Protein 2F9L (pdb70)

Nearest PDB structures (foldseek):
  2f9l-assembly1_A  TM=1.006E+00  e=6.575E-39  Homo sapiens
  2f9m-assembly1_A  TM=9.687E-01  e=1.089E-33  Homo sapiens
  1z0a-assembly2_B  TM=9.646E-01  e=3.359E-24  Homo sapiens
  1z0a-assembly5_A  TM=9.496E-01  e=3.621E-23  Homo sapiens
  1tu4-assembly10_B  TM=9.108E-01  e=1.035E-20  Homo sapiens

Foldseek 3Di:
DFDEEAEEEEEFAPPQCSVLLQCCQQVVDGDCDDDFKAWGWDWDDDPNGTYIYTYIYGRNCNNPVNDDLVRQERHQEYEYEGEQLDVVRVVCSVVVVVSNCPSHDVNRAYAYEHEPVVPVVSGPHDPVNVCVVCVVVVHHYDYYYSPVRRCSNVRVVVSSNVSCVVVVVDDDD

GO terms:
  GO:0150093 amyloid-beta clearance by transcytosis (P, IGI)
  GO:0005515 protein binding (F, IPI)
  GO:0005525 GTP binding (F, IDA)
  GO:0045335 phagocytic vesicle (C, IDA)
  GO:0003924 GTPase activity (F, IDA)
  GO:0071468 cellular response to acidic pH (P, IDA)
  GO:0019003 GDP binding (F, IDA)
  GO:0031410 cytoplasmic vesicle (C, EXP)
  GO:0003925 G protein activity (F, IMP)
  GO:0044070 regulation of monoatomic anion transport (P, IMP)
  GO:0045054 constitutive secretory pathway (P, IMP)
  GO:2000008 regulation of protein localization to cell surface (P, IMP)
  GO:1902017 regulation of cilium assembly (P, IMP)
  GO:0032456 endocytic recycling (P, IMP)
  GO:0055038 recycling endosome membrane (C, TAS)
  GO:0005829 cytosol (C, TAS)
  GO:0045296 cadherin binding (F, HDA)
  GO:0070062 extracellular exosome (C, HDA)
  GO:0090150 establishment of protein localization to membrane (P, IMP)
  GO:0031489 myosin V binding (F, IPI)

B-factor: mean 18.2, std 8.49, range [6.85, 70.46]

InterPro domains:
  IPR001806 Small GTPase [PF00071] (13-173)
  IPR001806 Small GTPase [PS51421] (4-218)
  IPR001806 Small GTPase [SM00174] (14-171)
  IPR005225 Small GTP-binding domain [TIGR00231] (10-168)
  IPR027417 P-loop containing nucleoside triphosphate hydrolase [G3DSA:3.40.50.300] (4-215)
  IPR027417 P-loop containing nucleoside triphosphate hydrolase [SSF52540] (7-180)
  IPR050209 Membrane trafficking Rab GTPases [PTHR47979] (7-205)

Organism: Homo sapiens (NCBI:txid9606)

Structure (mmCIF, N/CA/C/O backbone):
data_2F9L
#
_entry.id   2F9L
#
_cell.length_a   45.790
_cell.length_b   52.218
_cell.length_c   59.351
_cell.angle_alpha   90.00
_cell.angle_beta   90.00
_cell.angle_gamm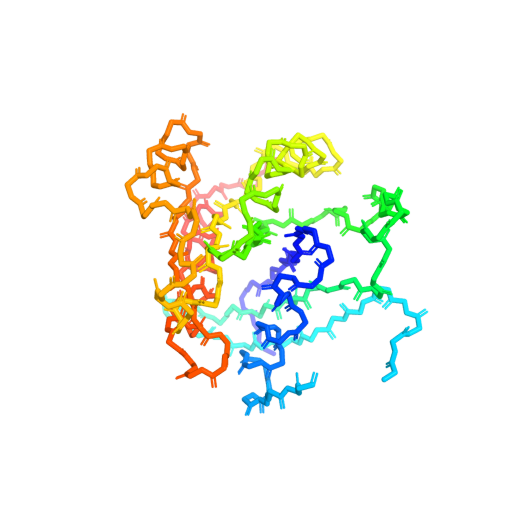a   90.00
#
_symmetry.space_group_name_H-M   'P 21 21 21'
#
loop_
_entity.id
_entity.type
_entity.pdbx_description
1 polymer 'RAB11B, member RAS oncogene family'
2 non-polymer 'MAGNESIUM ION'
3 non-polymer "GUANOSINE-5'-DIPHOSPHATE"
4 water water
#
loop_
_atom_site.group_PDB
_atom_site.id
_atom_site.type_symbol
_atom_site.label_atom_id
_atom_site.label_alt_id
_atom_site.label_comp_id
_atom_site.label_asym_id
_atom_site.label_entity_id
_atom_site.label_seq_id
_atom_site.pdbx_PDB_ins_code
_atom_site.Cartn_x
_atom_site.Cartn_y
_atom_site.Cartn_z
_atom_site.occupancy
_atom_site.B_iso_or_equiv
_atom_site.auth_seq_id
_atom_site.auth_comp_id
_atom_site.auth_asym_id
_atom_site.auth_atom_id
_atom_site.pdbx_PDB_model_num
ATOM 1 N N . MET A 1 1 ? 28.611 23.441 4.395 1.00 18.89 7 MET A N 1
ATOM 2 C CA . MET A 1 1 ? 28.277 24.899 4.499 1.00 18.28 7 MET A CA 1
ATOM 3 C C . MET A 1 1 ? 26.887 25.038 5.073 1.00 16.53 7 MET A C 1
ATOM 4 O O . MET A 1 1 ? 25.917 24.697 4.421 1.00 17.39 7 MET A O 1
ATOM 5 N N . TYR A 1 2 ? 26.794 25.495 6.318 1.00 14.86 8 TYR A N 1
ATOM 6 C CA . TYR A 1 2 ? 25.488 25.644 6.952 1.00 12.92 8 TYR A CA 1
ATOM 7 C C . TYR A 1 2 ? 25.538 26.705 8.020 1.00 12.30 8 TYR A C 1
ATOM 8 O O . TY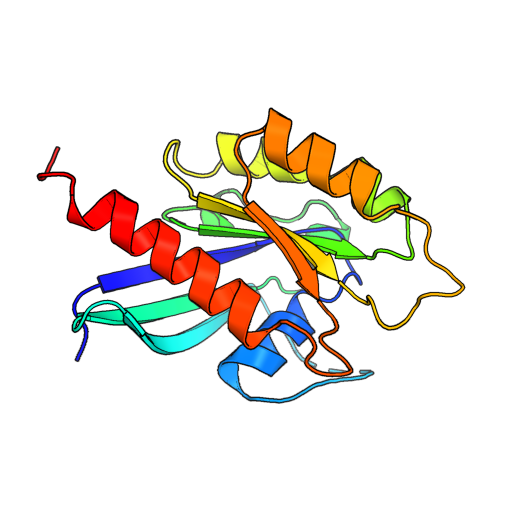R A 1 2 ? 26.596 26.975 8.573 1.00 11.62 8 TYR A O 1
ATOM 17 N N . ASP A 1 3 ? 24.393 27.329 8.261 1.00 11.05 9 ASP A N 1
ATOM 18 C CA . ASP A 1 3 ? 24.244 28.240 9.382 1.00 11.22 9 ASP A CA 1
ATOM 19 C C . ASP A 1 3 ? 23.840 27.542 10.664 1.00 10.51 9 ASP A C 1
ATOM 20 O O . ASP A 1 3 ? 24.273 27.913 11.749 1.00 10.96 9 ASP A O 1
ATOM 25 N N . TYR A 1 4 ? 22.997 26.510 10.545 1.00 10.44 10 TYR A N 1
ATOM 26 C CA . TYR A 1 4 ? 22.518 25.775 11.685 1.00 10.45 10 TYR A CA 1
ATOM 27 C C . TYR A 1 4 ? 22.585 24.305 11.392 1.00 10.22 10 TYR A C 1
ATOM 28 O O . TYR A 1 4 ? 22.452 23.927 10.242 1.00 10.35 10 TYR A O 1
ATOM 37 N N . LEU A 1 5 ? 22.747 23.491 12.433 1.00 9.95 11 LEU A N 1
ATOM 38 C CA . LEU A 1 5 ? 22.789 22.062 12.248 1.00 10.17 11 LEU A CA 1
ATOM 39 C C . LEU A 1 5 ? 21.810 21.562 13.262 1.00 10.67 11 LEU A C 1
ATOM 40 O O . LEU A 1 5 ? 22.059 21.702 14.453 1.00 10.26 11 LEU A O 1
ATOM 45 N N . PHE A 1 6 ? 20.677 21.045 12.783 1.00 9.92 12 PHE A N 1
ATOM 46 C CA . PHE A 1 6 ? 19.639 20.658 13.732 1.00 10.40 12 PHE A CA 1
ATOM 47 C C . PHE A 1 6 ? 19.425 19.170 13.778 1.00 10.29 12 PHE A C 1
ATOM 48 O O . PHE A 1 6 ? 19.101 18.561 12.753 1.00 10.76 12 PHE A O 1
ATOM 56 N N . LYS A 1 7 ? 19.612 18.606 14.961 1.00 10.54 13 LYS A N 1
ATOM 57 C CA . LYS A 1 7 ? 19.341 17.184 15.158 1.00 10.37 13 LYS A CA 1
ATOM 58 C C . LYS A 1 7 ? 17.845 17.055 15.382 1.00 10.83 13 LYS A C 1
ATOM 59 O O . LYS A 1 7 ? 17.289 17.670 16.304 1.00 12.27 13 LYS A O 1
ATOM 65 N N . VAL A 1 8 ? 17.188 16.266 14.529 1.00 9.45 14 VAL A N 1
ATOM 66 C CA . VAL A 1 8 ? 15.757 16.044 14.627 1.00 9.20 14 VAL A CA 1
ATOM 67 C C . VAL A 1 8 ? 15.594 14.543 14.698 1.00 10.01 14 VAL A C 1
ATOM 68 O O . VAL A 1 8 ? 16.205 13.842 13.911 1.00 11.55 14 VAL A O 1
ATOM 72 N N . VAL A 1 9 ? 14.791 14.072 15.648 1.00 10.18 15 VAL A N 1
ATOM 73 C CA . VAL A 1 9 ? 14.602 12.643 15.776 1.00 9.96 15 VAL A CA 1
ATOM 74 C C . VAL A 1 9 ? 13.209 12.246 15.362 1.00 9.66 15 VAL A C 1
ATOM 75 O O . VAL A 1 9 ? 12.253 13.003 15.517 1.00 9.29 15 VAL A O 1
ATOM 79 N N . LEU A 1 10 ? 13.124 11.053 14.810 1.00 9.67 16 LEU A N 1
ATOM 80 C CA . LEU A 1 10 ? 11.805 10.463 14.494 1.00 9.05 16 LEU A CA 1
ATOM 81 C C . LEU A 1 10 ? 11.474 9.514 15.612 1.00 9.78 16 LEU A C 1
ATOM 82 O O . LEU A 1 10 ? 12.309 8.714 16.005 1.00 10.55 16 LEU A O 1
ATOM 87 N N . ILE A 1 11 ? 10.265 9.624 16.152 1.00 9.15 17 ILE A N 1
ATOM 88 C CA . ILE A 1 11 ? 9.896 8.677 17.185 1.00 10.93 17 ILE A CA 1
ATOM 89 C C . ILE A 1 11 ? 8.433 8.360 17.014 1.00 9.77 17 ILE A C 1
ATOM 90 O O . ILE A 1 11 ? 7.707 9.099 16.403 1.00 10.79 17 ILE A O 1
ATOM 95 N N . GLY A 1 12 ? 8.026 7.218 17.546 1.00 9.51 18 GLY A N 1
ATOM 96 C CA . GLY A 1 12 ? 6.684 6.771 17.400 1.00 9.39 18 GLY A CA 1
ATOM 97 C C . GLY A 1 12 ? 6.727 5.265 17.366 1.00 9.68 18 GLY A C 1
ATOM 98 O O . GLY A 1 12 ? 7.808 4.644 17.221 1.00 10.55 18 GLY A O 1
ATOM 99 N N . ASP A 1 13 ? 5.548 4.678 17.454 1.00 9.58 19 ASP A N 1
ATOM 100 C CA . ASP A 1 13 ? 5.502 3.226 17.472 1.00 9.68 19 ASP A CA 1
ATOM 101 C C . ASP A 1 13 ? 6.101 2.623 16.213 1.00 10.10 19 ASP A C 1
ATOM 102 O O . ASP A 1 13 ? 6.228 3.267 15.161 1.00 9.23 19 ASP A O 1
ATOM 107 N N . SER A 1 14 ? 6.413 1.338 16.314 1.00 10.00 20 SER A N 1
ATOM 108 C CA . SER A 1 14 ? 6.893 0.606 15.186 1.00 10.47 20 SER A CA 1
ATOM 109 C C . SER A 1 14 ? 5.842 0.592 14.094 1.00 9.51 20 SER A C 1
ATOM 110 O O . SER A 1 14 ? 4.633 0.533 14.368 1.00 10.48 20 SER A O 1
ATOM 113 N N . GLY A 1 15 ? 6.293 0.607 12.850 1.00 9.89 21 GLY A N 1
ATOM 114 C CA . GLY A 1 15 ? 5.386 0.450 11.726 1.00 9.22 21 GLY A CA 1
ATOM 115 C C . GLY A 1 15 ? 4.560 1.650 11.341 1.00 9.89 21 GLY A C 1
ATOM 116 O O . GLY A 1 15 ? 3.694 1.526 10.478 1.00 11.26 21 GLY A O 1
ATOM 117 N N . VAL A 1 16 ? 4.865 2.819 11.894 1.00 9.14 22 VAL A N 1
ATOM 118 C CA . VAL A 1 16 ? 4.021 3.972 11.585 1.00 9.10 22 VAL A CA 1
ATOM 119 C C . VAL A 1 16 ? 4.521 4.726 10.367 1.00 9.54 22 VAL A C 1
ATOM 120 O O . VAL A 1 16 ? 3.800 5.545 9.796 1.00 9.06 22 VAL A O 1
ATOM 124 N N . GLY A 1 17 ? 5.771 4.460 9.999 1.00 9.04 23 GLY A N 1
ATOM 125 C CA . GLY A 1 17 ? 6.329 5.069 8.798 1.00 8.27 23 GLY A CA 1
ATOM 126 C C . GLY A 1 17 ? 7.492 5.981 9.059 1.00 7.92 23 GLY A C 1
ATOM 127 O O . GLY A 1 17 ? 7.882 6.721 8.167 1.00 8.39 23 GLY A O 1
ATOM 128 N N . LYS A 1 18 ? 8.077 5.930 10.262 1.00 6.85 24 LYS A N 1
ATOM 129 C CA . LYS A 1 18 ? 9.231 6.787 10.525 1.00 6.89 24 LYS A CA 1
ATOM 130 C C . LYS A 1 18 ? 10.318 6.655 9.476 1.00 8.00 24 LYS A C 1
ATOM 131 O O . LYS A 1 18 ? 10.811 7.666 8.949 1.00 8.76 24 LYS A O 1
ATOM 137 N N . SER A 1 19 ? 10.717 5.421 9.205 1.00 7.94 25 SER A N 1
ATOM 138 C CA . SER A 1 19 ? 11.851 5.199 8.352 1.00 8.04 25 SER A CA 1
ATOM 139 C C . SER A 1 19 ? 11.569 5.679 6.960 1.00 8.36 25 SER A C 1
ATOM 140 O O . SER A 1 19 ? 12.438 6.194 6.297 1.00 10.28 25 SER A O 1
ATOM 143 N N . ASN A 1 20 ? 10.322 5.544 6.551 1.00 8.66 26 ASN A N 1
ATOM 144 C CA . ASN A 1 20 ? 9.926 5.951 5.228 1.00 10.45 26 ASN A CA 1
ATOM 145 C C . ASN A 1 20 ? 9.754 7.448 5.149 1.00 10.52 26 ASN A C 1
ATOM 146 O O . ASN A 1 20 ? 9.967 8.035 4.084 1.00 10.66 26 ASN A O 1
ATOM 151 N N . LEU A 1 21 ? 9.418 8.084 6.273 1.00 8.97 27 LEU A N 1
ATOM 152 C CA . LEU A 1 21 ? 9.427 9.546 6.294 1.00 10.95 27 LEU A CA 1
ATOM 153 C C . LEU A 1 21 ? 10.848 9.997 6.045 1.00 11.60 27 LEU A C 1
ATOM 154 O O . LEU A 1 21 ? 11.096 10.905 5.246 1.00 13.36 27 LEU A O 1
ATOM 159 N N . LEU A 1 22 ? 11.802 9.338 6.693 1.00 10.43 28 LEU A N 1
ATOM 160 C CA . LEU A 1 22 ? 13.182 9.757 6.568 1.00 10.93 28 LEU A CA 1
ATOM 161 C C . LEU A 1 22 ? 13.640 9.500 5.149 1.00 11.63 28 LEU A C 1
ATOM 162 O O . LEU A 1 22 ? 14.270 10.357 4.546 1.00 12.77 28 LEU A O 1
ATOM 167 N N . SER A 1 23 ? 13.339 8.326 4.616 1.00 11.82 29 SER A N 1
ATOM 168 C CA . SER A 1 23 ? 13.877 7.985 3.283 1.00 12.76 29 SER A CA 1
ATOM 169 C C . SER A 1 23 ? 13.206 8.865 2.248 1.00 13.77 29 SER A C 1
ATOM 170 O O . SER A 1 23 ? 13.826 9.252 1.248 1.00 14.91 29 SER A O 1
ATOM 173 N N . ARG A 1 24 ? 11.953 9.228 2.489 1.00 13.96 30 ARG A N 1
ATOM 174 C CA . ARG A 1 24 ? 11.248 10.075 1.532 1.00 15.46 30 ARG A CA 1
ATOM 175 C C . ARG A 1 24 ? 11.863 11.461 1.516 1.00 16.53 30 ARG A C 1
ATOM 176 O O . ARG A 1 24 ? 12.090 12.021 0.431 1.00 16.53 30 ARG A O 1
ATOM 184 N N . PHE A 1 25 ? 12.179 11.991 2.690 1.00 15.93 31 PHE A N 1
ATOM 185 C CA . PHE A 1 25 ? 12.659 13.347 2.774 1.00 16.44 31 PHE A CA 1
ATOM 186 C C . PHE A 1 25 ? 14.106 13.437 2.324 1.00 17.58 31 PHE A C 1
ATOM 187 O O . PHE A 1 25 ? 14.502 14.412 1.659 1.00 17.69 31 PHE A O 1
ATOM 195 N N . THR A 1 26 ? 14.903 12.437 2.659 1.00 17.38 32 THR A N 1
ATOM 196 C CA . THR A 1 26 ? 16.322 12.604 2.430 1.00 18.11 32 THR A CA 1
ATOM 197 C C . THR A 1 26 ? 16.762 11.936 1.135 1.00 19.99 32 THR A C 1
ATOM 198 O O . THR A 1 26 ? 17.763 12.355 0.539 1.00 21.38 32 THR A O 1
ATOM 202 N N . ARG A 1 27 ? 16.055 10.902 0.710 1.00 20.04 33 ARG A N 1
ATOM 203 C CA . ARG A 1 27 ? 16.466 10.203 -0.521 1.00 22.34 33 ARG A CA 1
ATOM 204 C C . ARG A 1 27 ? 15.380 10.162 -1.598 1.00 21.77 33 ARG A C 1
ATOM 205 O O . ARG A 1 27 ? 15.616 9.670 -2.719 1.00 22.48 33 ARG A O 1
ATOM 213 N N . ASN A 1 28 ? 14.200 10.687 -1.269 1.00 21.60 34 ASN A N 1
ATOM 214 C CA . ASN A 1 28 ? 12.997 10.522 -2.090 1.00 21.79 34 ASN A CA 1
ATOM 215 C C . ASN A 1 28 ? 12.739 9.061 -2.415 1.00 21.91 34 ASN A C 1
ATOM 216 O O . ASN A 1 28 ? 12.393 8.696 -3.545 1.00 22.36 34 ASN A O 1
ATOM 221 N N . GLU A 1 29 ? 12.921 8.219 -1.408 1.00 21.78 35 GLU A N 1
ATOM 222 C CA . GLU A 1 29 ? 12.713 6.801 -1.567 1.00 21.41 35 GLU A CA 1
ATOM 223 C C . GLU A 1 29 ? 11.706 6.297 -0.575 1.00 20.91 35 GLU A C 1
ATOM 224 O O . GLU A 1 29 ? 11.589 6.823 0.520 1.00 18.92 35 GLU A O 1
ATOM 230 N N . PHE A 1 30 ? 10.993 5.255 -0.987 1.00 20.36 36 PHE A N 1
ATOM 231 C CA . PHE A 1 30 ? 10.032 4.605 -0.153 1.00 20.62 36 PHE A CA 1
ATOM 232 C C . PHE A 1 30 ? 10.316 3.128 -0.243 1.00 21.47 36 PHE A C 1
ATOM 233 O O . PHE A 1 30 ? 10.729 2.621 -1.302 1.00 22.43 36 PHE A O 1
ATOM 241 N N . ASN A 1 31 ? 10.089 2.448 0.868 1.00 22.20 37 ASN A N 1
ATOM 242 C CA . ASN A 1 31 ? 10.235 1.004 0.933 1.00 23.62 37 ASN A CA 1
ATOM 243 C C . ASN A 1 31 ? 9.053 0.332 1.586 1.00 24.70 37 ASN A C 1
ATOM 244 O O . ASN A 1 31 ? 8.603 0.694 2.683 1.00 23.07 37 ASN A O 1
ATOM 249 N N . LEU A 1 32 ? 8.555 -0.660 0.867 1.00 26.06 38 LEU A N 1
ATOM 250 C CA . LEU A 1 32 ? 7.401 -1.415 1.273 1.00 28.07 38 LEU A CA 1
ATOM 251 C C . LEU A 1 32 ? 7.857 -2.573 2.157 1.00 29.12 38 LEU A C 1
ATOM 252 O O . LEU A 1 32 ? 7.686 -2.538 3.378 1.00 31.12 38 LEU A O 1
ATOM 257 N N . SER A 1 36 ? 18.233 -2.930 5.746 1.00 30.46 42 SER A N 1
ATOM 258 C CA . SER A 1 36 ? 19.040 -3.336 6.902 1.00 30.20 42 SER A CA 1
ATOM 259 C C . SER A 1 36 ? 19.374 -2.152 7.815 1.00 29.49 42 SER A C 1
ATOM 260 O O . SER A 1 36 ? 19.951 -1.152 7.376 1.00 29.97 42 SER A O 1
ATOM 262 N N . THR A 1 37 ? 19.036 -2.268 9.095 1.00 28.26 43 THR A N 1
ATOM 263 C CA . THR A 1 37 ? 19.345 -1.190 10.026 1.00 26.93 43 THR A CA 1
ATOM 264 C C . THR A 1 37 ? 19.935 -1.743 11.317 1.00 25.36 43 THR A C 1
ATOM 265 O O . THR A 1 37 ? 19.273 -2.469 12.062 1.00 26.39 43 THR A O 1
ATOM 269 N N . ILE A 1 38 ? 21.188 -1.386 11.575 1.00 21.90 44 ILE A N 1
ATOM 270 C CA . ILE A 1 38 ? 21.955 -1.968 12.678 1.00 20.03 44 ILE A CA 1
ATOM 271 C C . ILE A 1 38 ? 22.028 -1.044 13.897 1.00 17.78 44 ILE A C 1
ATOM 272 O O . ILE A 1 38 ? 22.749 -1.294 14.882 1.00 17.52 44 ILE A O 1
ATOM 277 N N . GLY A 1 39 ? 21.323 0.070 13.828 1.00 14.72 45 GLY A N 1
ATOM 278 C CA . GLY A 1 39 ? 21.258 0.903 14.978 1.00 12.53 45 GLY A CA 1
ATOM 279 C C . GLY A 1 39 ? 20.538 2.170 14.612 1.00 12.49 45 GLY A C 1
ATOM 280 O O . GLY A 1 39 ? 20.103 2.359 13.476 1.00 13.74 45 GLY A O 1
ATOM 281 N N . VAL A 1 40 ? 20.413 3.033 15.596 1.00 12.22 46 VAL A N 1
ATOM 282 C CA . VAL A 1 40 ? 19.962 4.392 15.341 1.00 12.64 46 VAL A CA 1
ATOM 283 C C . VAL A 1 40 ? 20.860 4.955 14.242 1.00 13.07 46 VAL A C 1
ATOM 284 O O . VAL A 1 40 ? 22.060 4.658 14.177 1.00 13.82 46 VAL A O 1
ATOM 288 N N . GLU A 1 41 ? 20.269 5.707 13.332 1.00 12.44 47 GLU A N 1
ATOM 289 C CA . GLU A 1 41 ? 21.034 6.172 12.183 1.00 13.13 47 GLU A CA 1
ATOM 290 C C . GLU A 1 41 ? 20.454 7.478 11.752 1.00 12.93 47 GLU A C 1
ATOM 291 O O . GLU A 1 41 ? 19.422 7.906 12.239 1.00 11.97 47 GLU A O 1
ATOM 297 N N . PHE A 1 42 ? 21.148 8.136 10.837 1.00 12.16 48 PHE A N 1
ATOM 298 C CA . PHE A 1 42 ? 20.717 9.478 10.503 1.00 12.17 48 PHE A CA 1
ATOM 299 C C . PHE A 1 42 ? 20.986 9.771 9.059 1.00 11.63 48 PHE A C 1
ATOM 300 O O . PHE A 1 42 ? 21.754 9.103 8.413 1.00 13.31 48 PHE A O 1
ATOM 308 N N . ALA A 1 43 ? 20.296 10.764 8.547 1.00 10.79 49 ALA A N 1
ATOM 309 C CA . ALA A 1 43 ? 20.591 11.245 7.222 1.00 10.84 49 ALA A CA 1
ATOM 310 C C . ALA A 1 43 ? 20.563 12.746 7.312 1.00 12.35 49 ALA A C 1
ATOM 311 O O . ALA A 1 43 ? 19.886 13.299 8.167 1.00 12.13 49 ALA A O 1
ATOM 313 N N . THR A 1 44 ? 21.315 13.406 6.446 1.00 12.40 50 THR A N 1
ATOM 314 C CA . THR A 1 44 ? 21.362 14.847 6.545 1.00 13.98 50 THR A CA 1
ATOM 315 C C . THR A 1 44 ? 20.765 15.405 5.272 1.00 13.75 50 THR A C 1
ATOM 316 O O . THR A 1 44 ? 20.807 14.777 4.204 1.00 15.68 50 THR A O 1
ATOM 320 N N . ARG A 1 45 ? 20.127 16.555 5.409 1.00 11.40 51 ARG A N 1
ATOM 321 C CA . ARG A 1 45 ? 19.650 17.274 4.249 1.00 11.87 51 ARG A CA 1
ATOM 322 C C . ARG A 1 45 ? 19.736 18.708 4.598 1.00 11.00 51 ARG A C 1
ATOM 323 O O . ARG A 1 45 ? 19.281 19.109 5.653 1.00 10.53 51 ARG A O 1
ATOM 331 N N . SER A 1 46 ? 20.371 19.472 3.720 1.00 11.65 52 SER A N 1
ATOM 332 C CA . SER A 1 46 ? 20.396 20.914 3.883 1.00 11.53 52 SER A CA 1
ATOM 333 C C . SER A 1 46 ? 19.218 21.561 3.178 1.00 11.80 52 SER A C 1
ATOM 334 O O . SER A 1 46 ? 18.957 21.274 2.010 1.00 11.18 52 SER A O 1
ATOM 337 N N . ILE A 1 47 ? 18.554 22.443 3.898 1.00 11.27 53 ILE A N 1
ATOM 338 C CA . ILE A 1 47 ? 17.485 23.242 3.340 1.00 13.05 53 ILE A CA 1
ATOM 339 C C . ILE A 1 47 ? 17.769 24.703 3.595 1.00 13.32 53 ILE A C 1
ATOM 340 O O . ILE A 1 47 ? 18.524 25.049 4.497 1.00 11.91 53 ILE A O 1
ATOM 345 N N . GLN A 1 48 ? 17.130 25.556 2.802 1.00 14.94 54 GLN A N 1
ATOM 346 C CA . GLN A 1 48 ? 17.249 26.990 3.021 1.00 16.56 54 GLN A CA 1
ATOM 347 C C . GLN A 1 48 ? 15.998 27.496 3.696 1.00 17.06 54 GLN A C 1
ATOM 348 O O . GLN A 1 48 ? 14.885 27.210 3.245 1.00 17.64 54 GLN A O 1
ATOM 354 N N . VAL A 1 49 ? 16.164 28.265 4.763 1.00 17.03 55 VAL A N 1
ATOM 355 C CA . VAL A 1 49 ? 15.031 28.921 5.394 1.00 17.87 55 VAL A CA 1
ATOM 356 C C . VAL A 1 49 ? 15.502 30.322 5.656 1.00 17.74 55 VAL A C 1
ATOM 357 O O . VAL A 1 49 ? 16.555 30.514 6.267 1.00 16.61 55 VAL A O 1
ATOM 361 N N . ASP A 1 50 ? 14.729 31.309 5.204 1.00 19.02 56 ASP A N 1
ATOM 362 C CA . ASP A 1 50 ? 15.007 32.688 5.559 1.00 19.24 56 ASP A CA 1
ATOM 363 C C . ASP A 1 50 ? 16.445 33.058 5.229 1.00 18.54 56 ASP A C 1
ATOM 364 O O . ASP A 1 50 ? 17.092 33.750 6.012 1.00 19.08 56 ASP A O 1
ATOM 369 N N . GLY A 1 51 ? 16.945 32.597 4.078 1.00 17.61 57 GLY A N 1
ATOM 370 C CA . GLY A 1 51 ? 18.289 32.941 3.627 1.00 17.50 57 GLY A CA 1
ATOM 371 C C . GLY A 1 51 ? 19.401 32.247 4.399 1.00 16.94 57 GLY A C 1
ATOM 372 O O . GLY A 1 51 ? 20.585 32.587 4.238 1.00 17.56 57 GLY A O 1
ATOM 373 N N . LYS A 1 52 ? 19.024 31.280 5.224 1.00 15.39 58 LYS A N 1
ATOM 374 C CA . LYS A 1 52 ? 19.970 30.5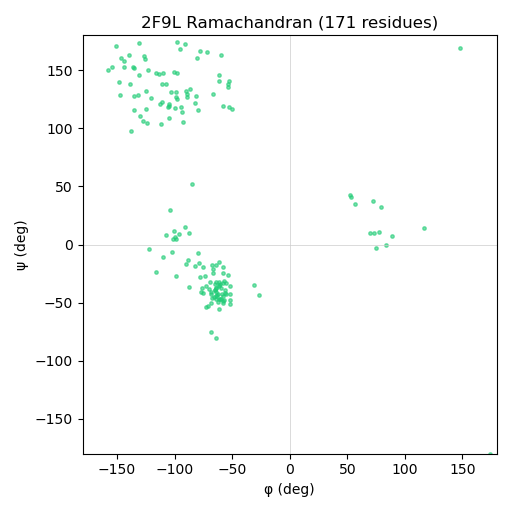32 6.045 1.00 14.29 58 LYS A CA 1
ATOM 375 C C . LYS A 1 52 ? 19.999 29.097 5.576 1.00 14.36 58 LYS A C 1
ATOM 376 O O . LYS A 1 52 ? 18.975 28.561 5.134 1.00 14.50 58 LYS A O 1
ATOM 382 N N . THR A 1 53 ? 21.162 28.476 5.667 1.00 12.18 59 THR A N 1
ATOM 383 C CA . THR A 1 53 ? 21.257 27.049 5.331 1.00 12.12 59 THR A CA 1
ATOM 384 C C . THR A 1 53 ? 21.113 26.271 6.609 1.00 11.42 59 THR A C 1
ATOM 385 O O . THR A 1 53 ? 21.894 26.421 7.546 1.00 10.69 59 THR A O 1
ATOM 389 N N . ILE A 1 54 ? 20.064 25.456 6.647 1.00 11.19 60 ILE A N 1
ATOM 390 C CA . ILE A 1 54 ? 19.815 24.666 7.813 1.00 11.49 60 ILE A CA 1
ATOM 391 C C . ILE A 1 54 ? 20.208 23.259 7.420 1.00 10.99 60 ILE A C 1
ATOM 392 O O . ILE A 1 54 ? 19.598 22.694 6.521 1.00 11.25 60 ILE A O 1
ATOM 397 N N . LYS A 1 55 ? 21.197 22.685 8.089 1.00 10.76 61 LYS A N 1
ATOM 398 C CA . LYS A 1 55 ? 21.507 21.304 7.862 1.00 11.75 61 LYS A CA 1
ATOM 399 C C . LYS A 1 55 ? 20.757 20.482 8.866 1.00 12.01 61 LYS A C 1
ATOM 400 O O . LYS A 1 55 ? 21.049 20.518 10.063 1.00 10.80 61 LYS A O 1
ATOM 406 N N . ALA A 1 56 ? 19.827 19.688 8.367 1.00 12.08 62 ALA A N 1
ATOM 407 C CA . ALA A 1 56 ? 19.051 18.833 9.198 1.00 11.59 62 ALA A CA 1
ATOM 408 C C . ALA A 1 56 ? 19.794 17.511 9.326 1.00 11.83 62 ALA A C 1
ATOM 409 O O . ALA A 1 56 ? 20.192 16.883 8.332 1.00 13.56 62 ALA A O 1
ATOM 411 N N . GLN A 1 57 ? 19.951 17.076 10.555 1.00 11.90 63 GLN A N 1
ATOM 412 C CA . GLN A 1 57 ? 20.494 15.756 10.796 1.00 11.67 63 GLN A CA 1
ATOM 413 C C . GLN A 1 57 ? 19.332 14.983 11.365 1.00 11.00 63 GLN A C 1
ATOM 414 O O . GLN A 1 57 ? 19.021 15.171 12.523 1.00 10.36 63 GLN A O 1
ATOM 420 N N . ILE A 1 58 ? 18.730 14.123 10.548 1.00 10.43 64 ILE A N 1
ATOM 421 C CA . ILE A 1 58 ? 17.474 13.493 10.907 1.00 10.99 64 ILE A CA 1
ATOM 422 C C . ILE A 1 58 ? 17.773 12.083 11.292 1.00 10.15 64 ILE A C 1
ATOM 423 O O . ILE A 1 58 ? 18.304 11.310 10.516 1.00 10.85 64 ILE A O 1
ATOM 428 N N . TRP A 1 59 ? 17.411 11.783 12.526 1.00 10.39 65 TRP A N 1
ATOM 429 C CA . TRP A 1 59 ? 17.683 10.495 13.111 1.00 10.09 65 TRP A CA 1
ATOM 430 C C . TRP A 1 59 ? 16.488 9.613 13.080 1.00 9.86 65 TRP A C 1
ATOM 431 O O . TRP A 1 59 ? 15.335 10.048 13.201 1.00 10.67 65 TRP A O 1
ATOM 442 N N . ASP A 1 60 ? 16.788 8.328 12.964 1.00 9.49 66 ASP A N 1
ATOM 443 C CA . ASP A 1 60 ? 15.733 7.331 12.942 1.00 9.65 66 ASP A CA 1
ATOM 444 C C . ASP A 1 60 ? 16.204 6.164 13.769 1.00 10.79 66 ASP A C 1
ATOM 445 O O . ASP A 1 60 ? 17.385 6.029 14.025 1.00 11.22 66 ASP A O 1
ATOM 450 N N . THR A 1 61 ? 15.268 5.314 14.158 1.00 10.71 67 THR A N 1
ATOM 451 C CA . THR A 1 61 ? 15.605 4.136 14.978 1.00 10.85 67 THR A CA 1
ATOM 452 C C . THR A 1 61 ? 15.905 2.941 14.109 1.00 12.31 67 THR A C 1
ATOM 453 O O . THR A 1 61 ? 15.664 2.950 12.890 1.00 10.65 67 THR A O 1
ATOM 457 N N . ALA A 1 62 ? 16.379 1.874 14.755 1.00 12.34 68 ALA A N 1
ATOM 458 C CA . ALA A 1 62 ? 16.501 0.570 14.131 1.00 12.59 68 ALA A CA 1
ATOM 459 C C . ALA A 1 62 ? 15.380 -0.326 14.640 1.00 13.21 68 ALA A C 1
ATOM 460 O O . ALA A 1 62 ? 15.528 -1.545 14.728 1.00 14.89 68 ALA A O 1
ATOM 462 N N . GLY A 1 63 ? 14.255 0.283 14.975 1.00 13.06 69 GLY A N 1
ATOM 463 C CA . GLY A 1 63 ? 13.143 -0.527 15.422 1.00 12.53 69 GLY A CA 1
ATOM 464 C C . GLY A 1 63 ? 13.138 -0.789 16.917 1.00 12.71 69 GLY A C 1
ATOM 465 O O . GLY A 1 63 ? 12.278 -1.533 17.385 1.00 14.03 69 GLY A O 1
ATOM 466 N N . GLN A 1 64 ? 14.023 -0.156 17.676 1.00 12.88 70 GLN A N 1
ATOM 467 C CA . GLN A 1 64 ? 14.011 -0.278 19.150 1.00 12.95 70 GLN A CA 1
ATOM 468 C C . GLN A 1 64 ? 12.673 0.038 19.807 1.00 13.85 70 GLN A C 1
ATOM 469 O O . GLN A 1 64 ? 12.381 -0.408 20.929 1.00 14.79 70 GLN A O 1
ATOM 475 N N . GLU A 1 65 ? 11.874 0.863 19.137 1.00 12.24 71 GLU A N 1
ATOM 476 C CA . GLU A 1 65 ? 10.565 1.221 19.668 1.00 12.68 71 GLU A CA 1
ATOM 477 C C . GLU A 1 65 ? 9.649 0.014 19.765 1.00 13.25 71 GLU A C 1
ATOM 478 O O . GLU A 1 65 ? 8.641 0.082 20.443 1.00 15.13 71 GLU A O 1
ATOM 484 N N . ARG A 1 66 ? 9.978 -1.072 19.060 1.00 14.69 72 ARG A N 1
ATOM 485 C CA . ARG A 1 66 ? 9.241 -2.324 19.222 1.00 16.55 72 ARG A CA 1
ATOM 486 C C . ARG A 1 66 ? 9.275 -2.807 20.665 1.00 18.55 72 ARG A C 1
ATOM 487 O O . ARG A 1 66 ? 8.386 -3.526 21.084 1.00 20.10 72 ARG A O 1
ATOM 495 N N . TYR A 1 67 ? 10.292 -2.390 21.405 1.00 20.76 73 TYR A N 1
ATOM 496 C CA . TYR A 1 67 ? 10.523 -2.861 22.785 1.00 23.73 73 TYR A CA 1
ATOM 497 C C . TYR A 1 67 ? 10.409 -1.754 23.815 1.00 25.49 73 TYR A C 1
ATOM 498 O O . TYR A 1 67 ? 10.145 -1.992 24.999 1.00 26.25 73 TYR A O 1
ATOM 507 N N . ARG A 1 68 ? 10.603 -0.527 23.377 1.00 26.68 74 ARG A N 1
ATOM 508 C CA . ARG A 1 68 ? 10.950 0.530 24.322 1.00 27.29 74 ARG A CA 1
ATOM 509 C C . ARG A 1 68 ? 12.428 0.382 24.609 1.00 27.67 74 ARG A C 1
ATOM 510 O O . ARG A 1 68 ? 12.901 0.631 25.714 1.00 28.19 74 ARG A O 1
ATOM 511 N N . ARG A 1 69 ? 13.157 -0.069 23.594 1.00 26.94 75 ARG A N 1
ATOM 512 C CA . ARG A 1 69 ? 14.583 -0.205 23.684 1.00 26.02 75 ARG A CA 1
ATOM 513 C C . ARG A 1 69 ? 15.264 1.076 23.214 1.00 24.88 75 ARG A C 1
ATOM 514 O O . ARG A 1 69 ? 16.462 1.063 22.936 1.00 24.17 75 ARG A O 1
ATOM 516 N N . ILE A 1 70 ? 14.481 2.162 23.118 1.00 24.62 76 ILE A N 1
ATOM 517 C CA . ILE A 1 70 ? 14.973 3.509 22.744 1.00 23.37 76 ILE A CA 1
ATOM 518 C C . ILE A 1 70 ? 15.633 4.233 23.912 1.00 23.08 76 ILE A C 1
ATOM 519 O O . ILE A 1 70 ? 14.987 4.595 24.902 1.00 22.42 76 ILE A O 1
ATOM 524 N N . THR A 1 71 ? 16.920 4.487 23.763 1.00 21.85 77 THR A N 1
ATOM 525 C CA . THR A 1 71 ? 17.719 5.041 24.847 1.00 21.25 77 THR A CA 1
ATOM 526 C C . THR A 1 71 ? 17.546 6.534 24.967 1.00 21.75 77 THR A C 1
ATOM 527 O O . THR A 1 71 ? 17.115 7.194 24.028 1.00 20.53 77 THR A O 1
ATOM 531 N N . SER A 1 72 ? 17.896 7.079 26.130 1.00 21.50 78 SER A N 1
ATOM 532 C CA . SER A 1 72 ? 17.869 8.533 26.287 1.00 22.64 78 SER A CA 1
ATOM 533 C C . SER A 1 72 ? 18.932 9.168 25.400 1.00 22.02 78 SER A C 1
ATOM 534 O O . SER A 1 72 ? 18.792 10.321 24.999 1.00 22.96 78 SER A O 1
ATOM 537 N N . ALA A 1 73 ? 19.971 8.412 25.065 1.00 21.49 79 ALA A N 1
ATOM 538 C CA . ALA A 1 73 ? 21.006 8.873 24.142 1.00 20.60 79 ALA A CA 1
ATOM 539 C C . ALA A 1 73 ? 20.438 9.293 22.765 1.00 19.98 79 ALA A C 1
ATOM 540 O O . ALA A 1 73 ? 20.968 10.165 22.081 1.00 20.63 79 ALA A O 1
ATOM 542 N N . TYR A 1 74 ? 19.362 8.638 22.361 1.00 17.87 80 TYR A N 1
ATOM 543 C CA . TYR A 1 74 ? 18.776 8.906 21.048 1.00 16.29 80 TYR A CA 1
ATOM 544 C C . TYR A 1 74 ? 18.255 10.324 20.991 1.00 16.05 80 TYR A C 1
ATOM 545 O O . TYR A 1 74 ? 18.385 11.023 19.975 1.00 15.55 80 TYR A O 1
ATOM 554 N N . TYR A 1 75 ? 17.662 10.749 22.101 1.00 16.40 81 TYR A N 1
ATOM 555 C CA . TYR A 1 75 ? 17.044 12.061 22.179 1.00 17.12 81 TYR A CA 1
ATOM 556 C C . TYR A 1 75 ? 18.033 13.159 22.471 1.00 17.89 81 TYR A C 1
ATOM 557 O O . TYR A 1 75 ? 17.740 14.340 22.232 1.00 19.07 81 TYR A O 1
ATOM 566 N N . ARG A 1 76 ? 19.194 12.771 22.979 1.00 18.28 82 ARG A N 1
ATOM 567 C CA . ARG A 1 76 ? 20.205 13.730 23.420 1.00 19.37 82 ARG A CA 1
ATOM 568 C C . ARG A 1 76 ? 20.481 14.789 22.362 1.00 19.68 82 ARG A C 1
ATOM 569 O O . ARG A 1 76 ? 20.950 14.482 21.283 1.00 19.42 82 ARG A O 1
ATOM 571 N N . GLY A 1 77 ? 20.179 16.039 22.684 1.00 20.03 83 GLY A N 1
ATOM 572 C CA . GLY A 1 77 ? 20.586 17.137 21.819 1.00 19.69 83 GLY A CA 1
ATOM 573 C C . GLY A 1 77 ? 19.605 17.348 20.693 1.00 19.15 83 GLY A C 1
ATOM 574 O O . GLY A 1 77 ? 19.789 18.245 19.876 1.00 19.42 83 GLY A O 1
ATOM 575 N N . ALA A 1 78 ? 18.556 16.542 20.634 1.00 17.96 84 ALA A N 1
ATOM 576 C CA . ALA A 1 78 ? 17.571 16.739 19.570 1.00 16.62 84 ALA A CA 1
ATOM 577 C C . ALA A 1 78 ? 16.893 18.062 19.803 1.00 16.73 84 ALA A C 1
ATOM 578 O O . ALA A 1 78 ? 16.438 18.341 20.915 1.00 18.43 84 ALA A O 1
ATOM 580 N N . VAL A 1 79 ? 16.836 18.894 18.776 1.00 13.97 85 VAL A N 1
ATOM 581 C CA . VAL A 1 79 ? 16.105 20.148 18.872 1.00 13.29 85 VAL A CA 1
ATOM 582 C C . VAL A 1 79 ? 14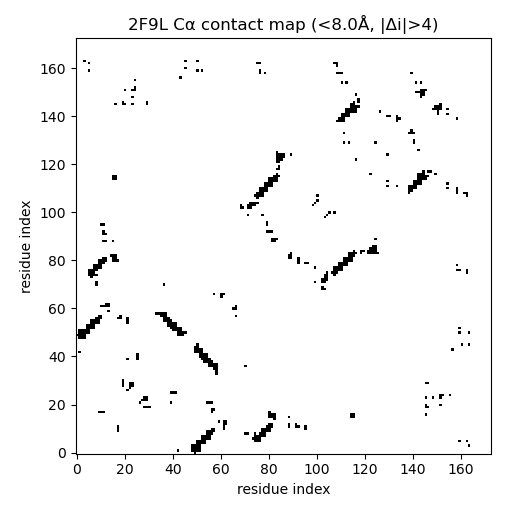.760 20.043 18.176 1.00 12.65 85 VAL A C 1
ATOM 583 O O . VAL A 1 79 ? 13.937 20.969 18.201 1.00 13.06 85 VAL A O 1
ATOM 587 N N . GLY A 1 80 ? 14.540 18.914 17.509 1.00 12.07 86 GLY A N 1
ATOM 588 C CA . GLY A 1 80 ? 13.239 18.680 16.910 1.00 11.83 86 GLY A CA 1
ATOM 589 C C . GLY A 1 80 ? 12.906 17.224 17.023 1.00 12.15 86 GLY A C 1
ATOM 590 O O . GLY A 1 80 ? 13.781 16.379 17.065 1.00 11.13 86 GLY A O 1
ATOM 591 N N . ALA A 1 81 ? 11.608 16.933 17.066 1.00 12.24 87 ALA A N 1
ATOM 592 C CA . ALA A 1 81 ? 11.175 15.555 16.955 1.00 13.12 87 ALA A CA 1
ATOM 593 C C . ALA A 1 81 ? 9.956 15.521 16.072 1.00 12.68 87 ALA A C 1
ATOM 594 O O . ALA A 1 81 ? 9.092 16.411 16.156 1.00 14.34 87 ALA A O 1
ATOM 596 N N . LEU A 1 82 ? 9.905 14.532 15.198 1.00 11.30 88 LEU A N 1
ATOM 597 C CA . LEU A 1 82 ? 8.680 14.207 14.494 1.00 11.27 88 LEU A CA 1
ATOM 598 C C . LEU A 1 82 ? 8.141 13.033 15.248 1.00 10.64 88 LEU A C 1
ATOM 599 O O . LEU A 1 82 ? 8.821 12.010 15.360 1.00 9.85 88 LEU A O 1
ATOM 604 N N . LEU A 1 83 ? 6.952 13.235 15.823 1.00 9.48 89 LEU A N 1
ATOM 605 C CA . LEU A 1 83 ? 6.333 12.224 16.697 1.00 10.15 89 LEU A CA 1
ATOM 606 C C . LEU A 1 83 ? 5.257 11.641 15.838 1.00 8.90 89 LEU A C 1
ATOM 607 O O . LEU A 1 83 ? 4.255 12.299 15.572 1.00 9.80 89 LEU A O 1
ATOM 612 N N . VAL A 1 84 ? 5.456 10.408 15.397 1.00 8.47 90 VAL A N 1
ATOM 613 C CA . VAL A 1 84 ? 4.698 9.901 14.277 1.00 7.81 90 VAL A CA 1
ATOM 614 C C . VAL A 1 84 ? 3.757 8.833 14.757 1.00 8.57 90 VAL A C 1
ATOM 615 O O . VAL A 1 84 ? 4.142 7.992 15.558 1.00 9.49 90 VAL A O 1
ATOM 619 N N . TYR A 1 85 ? 2.537 8.855 14.249 1.00 8.62 91 TYR A N 1
ATOM 620 C CA . TYR A 1 85 ? 1.649 7.719 14.450 1.00 8.61 91 TYR A CA 1
ATOM 621 C C . TYR A 1 85 ? 1.076 7.381 13.071 1.00 9.28 91 TYR A C 1
ATOM 622 O O . TYR A 1 85 ? 1.337 8.057 12.083 1.00 9.72 91 TYR A O 1
ATOM 631 N N . ASP A 1 86 ? 0.344 6.273 13.025 1.00 10.11 92 ASP A N 1
ATOM 632 C CA . ASP A 1 86 ? -0.281 5.788 11.820 1.00 10.09 92 ASP A CA 1
ATOM 633 C C . ASP A 1 86 ? -1.770 6.098 11.956 1.00 10.77 92 ASP A C 1
ATOM 634 O O . ASP A 1 86 ? -2.386 5.678 12.931 1.00 12.38 92 ASP A O 1
ATOM 639 N N . ILE A 1 87 ? -2.279 6.910 11.033 1.00 11.53 93 ILE A N 1
ATOM 640 C CA . ILE A 1 87 ? -3.694 7.346 11.095 1.00 12.92 93 ILE A CA 1
ATOM 641 C C . ILE A 1 87 ? -4.628 6.155 11.086 1.00 13.72 93 ILE A C 1
ATOM 642 O O . ILE A 1 87 ? -5.783 6.252 11.515 1.00 14.47 93 ILE A O 1
ATOM 647 N N . ALA A 1 88 ? -4.115 5.029 10.645 1.00 12.73 94 ALA A N 1
ATOM 648 C CA . ALA A 1 88 ? -4.956 3.832 10.522 1.00 12.90 94 ALA A CA 1
ATOM 649 C C . ALA A 1 88 ? -4.781 2.872 11.691 1.00 14.09 94 ALA A C 1
ATOM 650 O O . ALA A 1 88 ? -5.323 1.752 11.699 1.00 15.10 94 ALA A O 1
ATOM 652 N N . LYS A 1 89 ? -4.035 3.278 12.705 1.00 13.55 95 LYS A N 1
ATOM 653 C CA . LYS A 1 89 ? -3.824 2.417 13.843 1.00 14.57 95 LYS A CA 1
ATOM 654 C C . LYS A 1 89 ? -3.936 3.242 15.095 1.00 15.51 95 LYS A C 1
ATOM 655 O O . LYS A 1 89 ? -2.991 3.890 15.527 1.00 15.53 95 LYS A O 1
ATOM 661 N N . HIS A 1 90 ? -5.106 3.199 15.715 1.00 15.31 96 HIS A N 1
ATOM 662 C CA . HIS A 1 90 ? -5.365 4.063 16.849 1.00 15.95 96 HIS A CA 1
ATOM 663 C C . HIS A 1 90 ? -4.372 3.858 17.990 1.00 15.97 96 HIS A C 1
ATOM 664 O O . HIS A 1 90 ? -4.041 4.785 18.723 1.00 16.13 96 HIS A O 1
ATOM 671 N N . LEU A 1 91 ? -3.896 2.618 18.166 1.00 15.10 97 LEU A N 1
ATOM 672 C CA . LEU A 1 91 ? -2.994 2.322 19.240 1.00 15.92 97 LEU A CA 1
ATOM 673 C C . LEU A 1 91 ? -1.736 3.148 19.090 1.00 13.33 97 LEU A C 1
ATOM 674 O O . LEU A 1 91 ? -1.152 3.571 20.077 1.00 15.25 97 LEU A O 1
ATOM 679 N N . THR A 1 92 ? -1.350 3.390 17.843 1.00 13.62 98 THR A N 1
ATOM 680 C CA . THR A 1 92 ? -0.112 4.124 17.634 1.00 12.55 98 THR A CA 1
ATOM 681 C C . THR A 1 92 ? -0.348 5.573 17.987 1.00 12.91 98 THR A C 1
ATOM 682 O O . THR A 1 92 ? 0.573 6.281 18.408 1.00 13.30 98 THR A O 1
ATOM 686 N N . TYR A 1 93 ? -1.596 5.991 17.853 1.00 12.66 99 TYR A N 1
ATOM 687 C CA . TYR A 1 93 ? -1.962 7.316 18.326 1.00 13.97 99 TYR A CA 1
ATOM 688 C C . TYR A 1 93 ? -2.120 7.378 19.858 1.00 14.04 99 TYR A C 1
ATOM 689 O O . TYR A 1 93 ? -1.659 8.297 20.482 1.00 14.10 99 TYR A O 1
ATOM 698 N N . GLU A 1 94 ? -2.729 6.365 20.459 1.00 14.39 100 GLU A N 1
ATOM 699 C CA . GLU A 1 94 ? -2.774 6.296 21.944 1.00 16.93 100 GLU A CA 1
ATOM 700 C C . GLU A 1 94 ? -1.389 6.360 22.545 1.00 16.68 100 GLU A C 1
ATOM 701 O O . GLU A 1 94 ? -1.183 6.902 23.622 1.00 18.45 100 GLU A O 1
ATOM 707 N N . ASN A 1 95 ? -0.421 5.795 21.833 1.00 16.33 101 AS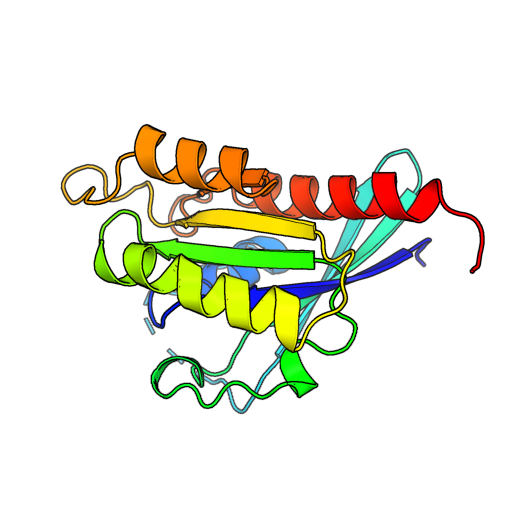N A N 1
ATOM 708 C CA . ASN A 1 95 ? 0.933 5.736 22.313 1.00 16.95 101 ASN A CA 1
ATOM 709 C C . ASN A 1 95 ? 1.711 7.022 22.125 1.00 16.68 101 ASN A C 1
ATOM 710 O O . ASN A 1 95 ? 2.817 7.139 22.614 1.00 17.30 101 ASN A O 1
ATOM 715 N N . VAL A 1 96 ? 1.128 7.978 21.420 1.00 17.48 102 VAL A N 1
ATOM 716 C CA . VAL A 1 96 ? 1.774 9.285 21.269 1.00 19.27 102 VAL A CA 1
ATOM 717 C C . VAL A 1 96 ? 2.115 9.951 22.611 1.00 19.51 102 VAL A C 1
ATOM 718 O O . VAL A 1 96 ? 3.201 10.495 22.766 1.00 19.64 102 VAL A O 1
ATOM 722 N N . GLU A 1 97 ? 1.192 9.894 23.575 1.00 21.53 103 GLU A N 1
ATOM 723 C CA . GLU A 1 97 ? 1.392 10.539 24.873 1.00 23.83 103 GLU A CA 1
ATOM 724 C C . GLU A 1 97 ? 2.677 10.034 25.515 1.00 23.10 103 GLU A C 1
ATOM 725 O O . GLU A 1 97 ? 3.459 10.804 26.101 1.00 23.98 103 GLU A O 1
ATOM 731 N N . ARG A 1 98 ? 2.878 8.723 25.400 1.00 22.80 104 ARG A N 1
ATOM 732 C CA . ARG A 1 98 ? 4.036 8.041 25.944 1.00 22.14 104 ARG A CA 1
ATOM 733 C C . ARG A 1 98 ? 5.332 8.503 25.281 1.00 21.31 104 ARG A C 1
ATOM 734 O O . ARG A 1 98 ? 6.332 8.763 25.953 1.00 21.38 104 ARG A O 1
ATOM 736 N N . TRP A 1 99 ? 5.334 8.578 23.951 1.00 20.05 105 TRP A N 1
ATOM 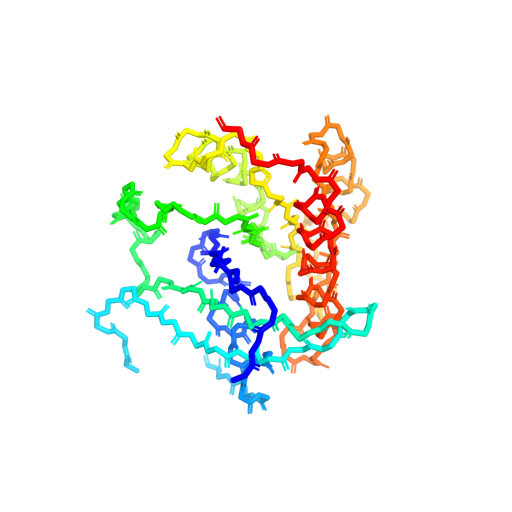737 C CA . TRP A 1 99 ? 6.515 9.090 23.261 1.00 18.58 105 TRP A CA 1
ATOM 738 C C . TRP A 1 99 ? 6.769 10.538 23.604 1.00 18.19 105 TRP A C 1
ATOM 739 O O . TRP A 1 99 ? 7.913 10.955 23.726 1.00 18.07 105 TRP A O 1
ATOM 750 N N . LEU A 1 100 ? 5.684 11.295 23.735 1.00 19.19 106 LEU A N 1
ATOM 751 C CA . LEU A 1 100 ? 5.762 12.714 23.991 1.00 21.21 106 LEU A CA 1
ATOM 752 C C . LEU A 1 100 ? 6.405 12.936 25.326 1.00 22.40 106 LEU A C 1
ATOM 753 O O . LEU A 1 100 ? 7.239 13.839 25.465 1.00 23.06 106 LEU A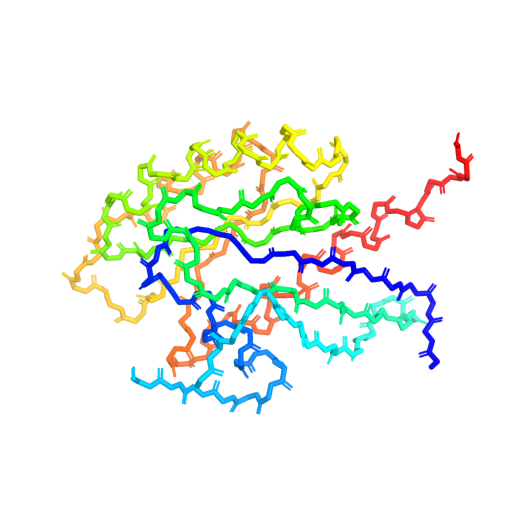 O 1
ATOM 758 N N . LYS A 1 101 ? 6.032 12.096 26.291 1.00 24.89 107 LYS A N 1
ATOM 759 C CA . LYS A 1 101 ? 6.623 12.115 27.620 1.00 27.05 107 LYS A CA 1
ATOM 760 C C . LYS A 1 101 ? 8.099 11.807 27.483 1.00 28.31 107 LYS A C 1
ATOM 761 O O . LYS A 1 101 ? 8.937 12.615 27.906 1.00 29.04 107 LYS A O 1
ATOM 763 N N . GLU A 1 102 ? 8.409 10.668 26.849 1.00 29.23 108 GLU A N 1
ATOM 764 C CA . GLU A 1 102 ? 9.791 10.218 26.653 1.00 31.09 108 GLU A CA 1
ATOM 765 C C . GLU A 1 102 ? 10.652 11.320 26.026 1.00 30.67 108 GLU A C 1
ATOM 766 O O . GLU A 1 102 ? 11.825 11.455 26.377 1.00 31.51 108 GLU A O 1
ATOM 772 N N . LEU A 1 103 ? 10.065 12.115 25.130 1.00 30.72 109 LEU A N 1
ATOM 773 C CA . LEU A 1 103 ? 10.727 13.291 24.565 1.00 30.91 109 LEU A CA 1
ATOM 774 C C . LEU A 1 103 ? 10.996 14.318 25.654 1.00 32.15 109 LEU A C 1
ATOM 775 O O . LEU A 1 103 ? 12.112 14.389 26.192 1.00 32.45 109 LEU A O 1
ATOM 780 N N . ARG A 1 104 ? 9.963 15.083 26.003 1.00 32.38 110 ARG A N 1
ATOM 781 C CA . ARG A 1 104 ? 10.024 16.042 27.112 1.00 33.37 110 ARG A CA 1
ATOM 782 C C . ARG A 1 104 ? 11.053 15.650 28.204 1.00 34.06 110 ARG A C 1
ATOM 783 O O . ARG A 1 104 ? 11.817 16.509 28.676 1.00 34.59 110 ARG A O 1
ATOM 785 N N . ASP A 1 105 ? 11.068 14.361 28.569 1.00 34.34 111 ASP A N 1
ATOM 786 C CA . ASP A 1 105 ? 11.996 13.781 29.551 1.00 35.14 111 ASP A CA 1
ATOM 787 C C . ASP A 1 105 ? 13.452 13.731 29.096 1.00 35.48 111 ASP A C 1
ATOM 788 O O . ASP A 1 105 ? 14.295 14.502 29.568 1.00 35.37 111 ASP A O 1
ATOM 793 N N . HIS A 1 106 ? 13.737 12.776 28.204 1.00 35.68 112 HIS A N 1
ATOM 794 C CA . HIS A 1 106 ? 15.100 12.458 27.766 1.00 35.63 112 HIS A CA 1
ATOM 795 C C . HIS A 1 106 ? 15.644 13.502 26.808 1.00 35.50 112 HIS A C 1
ATOM 796 O O . HIS A 1 106 ? 16.854 13.606 26.583 1.00 35.81 112 HIS A O 1
ATOM 798 N N . ALA A 1 107 ? 14.742 14.270 26.225 1.00 35.82 113 ALA A N 1
ATOM 799 C CA . ALA A 1 107 ? 15.136 15.364 25.376 1.00 35.67 113 ALA A CA 1
ATOM 800 C C . ALA A 1 107 ? 15.097 16.663 26.161 1.00 36.09 113 ALA A C 1
ATOM 801 O O . ALA A 1 107 ? 14.654 16.716 27.315 1.00 36.24 113 ALA A O 1
ATOM 803 N N . ASP A 1 108 ? 15.556 17.707 25.496 1.00 35.92 114 ASP A N 1
ATOM 804 C CA . ASP A 1 108 ? 15.702 19.034 26.054 1.00 36.58 114 ASP A CA 1
ATOM 805 C C . ASP A 1 108 ? 14.424 19.847 25.940 1.00 36.46 114 ASP A C 1
ATOM 806 O O . ASP A 1 108 ? 13.798 19.916 24.869 1.00 36.61 114 ASP A O 1
ATOM 811 N N . SER A 1 109 ? 14.083 20.493 27.054 1.00 35.81 115 SER A N 1
ATOM 812 C CA . SER A 1 109 ? 12.932 21.404 27.201 1.00 34.87 115 SER A CA 1
ATOM 813 C C . SER A 1 109 ? 12.435 22.252 26.011 1.00 33.58 115 SER A C 1
ATOM 814 O O . SER A 1 109 ? 11.234 22.496 25.915 1.00 34.08 115 SER A O 1
ATOM 816 N N . ASN A 1 110 ? 13.322 22.734 25.139 1.00 32.06 116 ASN A N 1
ATOM 817 C CA . ASN A 1 110 ? 12.889 23.598 24.028 1.00 30.37 116 ASN A CA 1
ATOM 818 C C . ASN A 1 110 ? 12.675 22.832 22.722 1.00 28.43 116 ASN A C 1
ATOM 819 O O . ASN A 1 110 ? 12.496 23.450 21.658 1.00 28.32 116 ASN A O 1
ATOM 824 N N . ILE A 1 111 ? 12.713 21.499 22.797 1.00 26.04 117 ILE A N 1
ATOM 825 C CA . ILE A 1 111 ? 12.548 20.671 21.592 1.00 23.83 117 ILE A CA 1
ATOM 826 C C . ILE A 1 111 ? 11.259 21.062 20.884 1.00 22.50 117 ILE A C 1
ATOM 827 O O . ILE A 1 111 ? 10.209 21.271 21.521 1.00 23.06 117 ILE A O 1
ATOM 832 N N . VAL A 1 112 ? 11.341 21.193 19.574 1.00 19.69 118 VAL A N 1
ATOM 833 C CA . VAL A 1 112 ? 10.178 21.467 18.764 1.00 17.60 118 VAL A CA 1
ATOM 834 C C . VAL A 1 112 ? 9.601 20.127 18.375 1.00 17.42 118 VAL A C 1
ATOM 835 O O . VAL A 1 112 ? 10.310 19.289 17.839 1.00 15.61 118 VAL A O 1
ATOM 839 N N . ILE A 1 113 ? 8.312 19.928 18.628 1.00 15.39 119 ILE A N 1
ATOM 840 C CA . ILE A 1 113 ? 7.724 18.615 18.363 1.00 14.73 119 ILE A CA 1
ATOM 841 C C . ILE A 1 113 ? 6.625 18.782 17.388 1.00 14.15 119 ILE A C 1
ATOM 842 O O . ILE A 1 113 ? 5.731 19.616 17.565 1.00 15.34 119 ILE A O 1
ATOM 847 N N . MET A 1 114 ? 6.720 18.014 16.314 1.00 13.45 120 MET A N 1
ATOM 848 C CA . MET A 1 114 ? 5.670 17.985 15.349 1.00 13.94 120 MET A CA 1
ATOM 849 C C . MET A 1 114 ? 4.987 16.636 15.414 1.00 12.66 120 MET A C 1
ATOM 850 O O . MET A 1 114 ? 5.643 15.609 15.217 1.00 12.83 120 MET A O 1
ATOM 855 N N . LEU A 1 115 ? 3.678 16.656 15.648 1.00 11.70 121 LEU A N 1
ATOM 856 C CA . LEU A 1 115 ? 2.902 15.446 15.636 1.00 10.98 121 LEU A CA 1
ATOM 857 C C . LEU A 1 115 ? 2.596 15.133 14.186 1.00 10.66 121 LEU A C 1
ATOM 858 O O . LEU A 1 115 ? 2.083 15.976 13.448 1.00 10.30 121 LEU A O 1
ATOM 863 N N . VAL A 1 116 ? 2.898 13.908 13.760 1.00 9.71 122 VAL A N 1
ATOM 864 C CA . VAL A 1 116 ? 2.720 13.539 12.364 1.00 8.80 122 VAL A CA 1
ATOM 865 C C . VAL A 1 116 ? 1.841 12.313 12.262 1.00 9.21 122 VAL A C 1
ATOM 866 O O . VAL A 1 116 ? 2.177 11.268 12.781 1.00 9.41 122 VAL A O 1
ATOM 870 N N . GLY A 1 117 ? 0.671 12.475 11.634 1.00 9.04 123 GLY A N 1
ATOM 871 C CA . GLY A 1 117 ? -0.198 11.342 11.371 1.00 9.91 123 GLY A CA 1
ATOM 872 C C . GLY A 1 117 ? 0.173 10.868 10.005 1.00 9.69 123 GLY A C 1
ATOM 873 O O . GLY A 1 117 ? -0.164 11.500 9.011 1.00 10.42 123 GLY A O 1
ATOM 874 N N . ASN A 1 118 ? 0.877 9.745 9.939 1.00 9.54 124 ASN A N 1
ATOM 875 C CA . ASN A 1 118 ? 1.294 9.264 8.644 1.00 9.18 124 ASN A CA 1
ATOM 876 C C . ASN A 1 118 ? 0.314 8.223 8.084 1.00 9.34 124 ASN A C 1
ATOM 877 O O . ASN A 1 118 ? -0.591 7.729 8.818 1.00 9.96 124 ASN A O 1
ATOM 882 N N . LYS A 1 119 ? 0.510 7.926 6.786 1.00 9.67 125 LYS A N 1
ATOM 883 C CA . LYS A 1 119 ? -0.338 6.977 6.035 1.00 9.93 125 LYS A CA 1
ATOM 884 C C . LYS A 1 119 ? -1.699 7.562 5.749 1.00 11.64 125 LYS A C 1
ATOM 885 O O . LYS A 1 119 ? -2.713 6.866 5.846 1.00 12.06 125 LYS A O 1
ATOM 891 N N . SER A 1 120 ? -1.715 8.859 5.465 1.00 13.10 126 SER A N 1
ATOM 892 C CA . SER A 1 120 ? -2.981 9.527 5.198 1.00 12.31 126 SER A CA 1
ATOM 893 C C . SER A 1 120 ? -3.656 8.932 3.985 1.00 13.98 126 SER A C 1
ATOM 894 O O . SER A 1 120 ? -4.876 9.144 3.773 1.00 14.47 126 SER A O 1
ATOM 897 N N . ASP A 1 121 ? -2.886 8.168 3.206 1.00 13.46 127 ASP A N 1
ATOM 898 C CA . ASP A 1 121 ? -3.453 7.472 2.034 1.00 13.80 127 ASP A CA 1
ATOM 899 C C . ASP A 1 121 ? -4.447 6.386 2.472 1.00 14.69 127 ASP A C 1
ATOM 900 O O . ASP A 1 121 ? -5.327 5.992 1.699 1.00 14.75 127 ASP A O 1
ATOM 905 N N . LEU A 1 122 ? -4.343 5.927 3.713 1.00 14.25 128 LEU A N 1
ATOM 906 C CA . LEU A 1 122 ? -5.190 4.852 4.240 1.00 14.51 128 LEU A CA 1
ATOM 907 C C . LEU A 1 122 ? -6.531 5.388 4.775 1.00 14.62 128 LEU A C 1
ATOM 908 O O . LEU A 1 122 ? -6.958 5.057 5.862 1.00 16.13 128 LEU A O 1
ATOM 913 N N . ARG A 1 123 ? -7.212 6.152 3.941 1.00 17.89 129 ARG A N 1
ATOM 914 C CA . ARG A 1 123 ? -8.436 6.881 4.345 1.00 19.33 129 ARG A CA 1
ATOM 915 C C . ARG A 1 123 ? -9.522 5.966 4.924 1.00 19.49 129 ARG A C 1
ATOM 916 O O . ARG A 1 123 ? -10.161 6.329 5.899 1.00 20.32 129 ARG A O 1
ATOM 924 N N . HIS A 1 124 ? -9.685 4.780 4.340 1.00 18.81 130 HIS A N 1
ATOM 925 C CA . HIS A 1 124 ? -10.820 3.909 4.643 1.00 19.05 130 HIS A CA 1
ATOM 926 C C . HIS A 1 124 ? -10.548 3.204 5.965 1.00 18.81 130 HIS A C 1
ATOM 927 O O . HIS A 1 124 ? -11.454 2.633 6.584 1.00 19.13 130 HIS A O 1
ATOM 934 N N . LEU A 1 125 ? -9.294 3.235 6.395 1.00 17.23 131 LEU A N 1
ATOM 935 C CA . LEU A 1 125 ? -8.925 2.588 7.661 1.00 17.84 131 LEU A CA 1
ATOM 936 C C . LEU A 1 125 ? -8.644 3.628 8.693 1.00 15.95 131 LEU A C 1
ATOM 937 O O . LEU A 1 125 ? -8.207 3.302 9.816 1.00 16.48 131 LEU A O 1
ATOM 942 N N . ARG A 1 126 ? -8.930 4.884 8.346 1.00 16.73 132 ARG A N 1
ATOM 943 C CA . ARG A 1 126 ? -8.647 5.975 9.276 1.00 14.86 132 ARG A CA 1
ATOM 944 C C . ARG A 1 126 ? -9.268 5.675 10.613 1.00 15.15 132 ARG A C 1
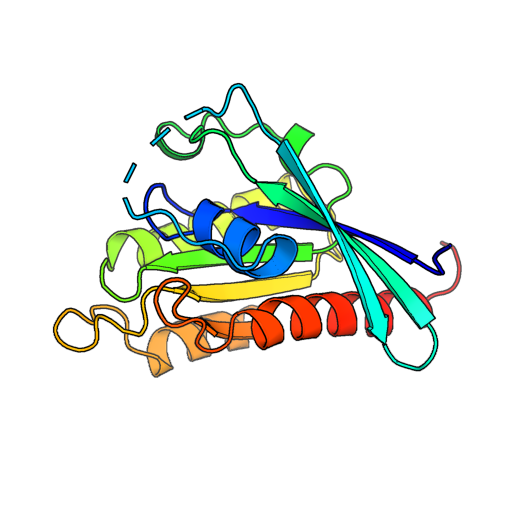ATOM 945 O O . ARG A 1 126 ? -10.484 5.486 10.704 1.00 15.04 132 ARG A O 1
ATOM 953 N N . ALA A 1 127 ? -8.422 5.559 11.616 1.00 13.44 133 ALA A N 1
ATOM 954 C CA . ALA A 1 127 ? -8.845 5.328 12.961 1.00 13.77 133 ALA A CA 1
ATOM 955 C C . ALA A 1 127 ? -8.613 6.559 13.826 1.00 12.69 133 ALA A C 1
ATOM 956 O O . ALA A 1 127 ? -9.073 6.597 14.953 1.00 14.13 133 ALA A O 1
ATOM 958 N N . VAL A 1 128 ? -7.875 7.555 13.322 1.00 11.82 134 VAL A N 1
ATOM 959 C CA . VAL A 1 128 ? -7.585 8.720 14.081 1.00 11.68 134 VAL A CA 1
ATOM 960 C C . VAL A 1 128 ? -8.053 9.929 13.317 1.00 11.24 134 VAL A C 1
ATOM 961 O O . VAL A 1 128 ? -7.483 10.316 12.313 1.00 10.39 134 VAL A O 1
ATOM 965 N N . PRO A 1 129 ? -9.170 10.493 13.759 1.00 11.27 135 PRO A N 1
ATOM 966 C CA . PRO A 1 129 ? -9.635 11.673 13.042 1.00 11.64 135 PRO A CA 1
ATOM 967 C C . PRO A 1 129 ? -8.629 12.795 13.114 1.00 10.46 135 PRO A C 1
ATOM 968 O O . PRO A 1 129 ? -8.045 13.024 14.161 1.00 11.59 135 PRO A O 1
ATOM 972 N N . THR A 1 130 ? -8.487 13.487 11.997 1.00 11.12 136 THR A N 1
ATOM 973 C CA . THR A 1 130 ? -7.607 14.641 11.950 1.00 11.75 136 THR A CA 1
ATOM 974 C C . THR A 1 130 ? -7.915 15.610 13.084 1.00 12.93 136 THR A C 1
ATOM 975 O O . THR A 1 130 ? -7.008 16.126 13.726 1.00 12.66 136 THR A O 1
ATOM 979 N N . ASP A 1 131 ? -9.200 15.847 13.345 1.00 13.72 137 ASP A N 1
ATOM 980 C CA . ASP A 1 131 ? -9.561 16.793 14.390 1.00 14.51 137 ASP A CA 1
ATOM 981 C C . ASP A 1 131 ? -9.063 16.387 15.734 1.00 14.13 137 ASP A C 1
ATOM 982 O O . ASP A 1 131 ? -8.725 17.248 16.524 1.00 14.99 137 ASP A O 1
ATOM 987 N N . GLU A 1 132 ? -9.056 15.085 16.004 1.00 13.86 138 GLU A N 1
ATOM 988 C CA . GLU A 1 132 ? -8.660 14.586 17.310 1.00 15.35 138 GLU A CA 1
ATOM 989 C C . GLU A 1 132 ? -7.167 14.817 17.530 1.00 13.61 138 GLU A C 1
ATOM 990 O O . GLU A 1 132 ? -6.754 15.354 18.560 1.00 14.02 138 GLU A O 1
ATOM 996 N N . ALA A 1 133 ? -6.377 14.407 16.544 1.00 12.50 139 ALA A N 1
ATOM 997 C CA . ALA A 1 133 ? -4.942 14.587 16.652 1.00 11.79 139 ALA A CA 1
ATOM 998 C C . ALA A 1 133 ? -4.547 16.053 16.665 1.00 11.97 139 ALA A C 1
ATOM 999 O O . ALA A 1 133 ? -3.685 16.452 17.436 1.00 12.67 139 ALA A O 1
ATOM 1001 N N . ARG A 1 134 ? -5.218 16.852 15.850 1.00 11.22 140 ARG A N 1
ATOM 1002 C CA . ARG A 1 134 ? -4.944 18.281 15.834 1.00 13.12 140 ARG A CA 1
ATOM 1003 C C . ARG A 1 134 ? -5.213 18.889 17.209 1.00 13.06 140 ARG A C 1
ATOM 1004 O O . ARG A 1 134 ? -4.436 19.699 17.718 1.00 13.01 140 ARG A O 1
ATOM 1012 N N . ALA A 1 135 ? -6.362 18.544 17.786 1.00 13.27 141 ALA A N 1
ATOM 1013 C CA . ALA A 1 135 ? -6.710 19.086 19.096 1.00 14.06 141 ALA A CA 1
ATOM 1014 C C . ALA A 1 135 ? -5.645 18.754 20.152 1.00 14.39 141 ALA A C 1
ATOM 1015 O O . ALA A 1 135 ? -5.226 19.612 20.932 1.00 15.11 141 ALA A O 1
ATOM 1017 N N . PHE A 1 136 ? -5.195 17.504 20.147 1.00 13.75 142 PHE A N 1
ATOM 1018 C CA . PHE A 1 136 ? -4.116 17.069 21.012 1.00 14.12 142 PHE A CA 1
ATOM 1019 C C . PHE A 1 136 ? -2.859 17.908 20.757 1.00 13.94 142 PHE A C 1
ATOM 1020 O O . PHE A 1 136 ? -2.225 18.426 21.692 1.00 14.64 142 PHE A O 1
ATOM 1028 N N . ALA A 1 137 ? -2.506 18.061 19.487 1.00 12.47 143 ALA A N 1
ATOM 1029 C CA . ALA A 1 137 ? -1.324 18.852 19.150 1.00 12.36 143 ALA A CA 1
ATOM 1030 C C . ALA A 1 137 ? -1.470 20.261 19.710 1.00 13.16 143 ALA A C 1
ATOM 1031 O O . ALA A 1 137 ? -0.548 20.809 20.330 1.00 12.76 143 ALA A O 1
ATOM 1033 N N . GLU A 1 138 ? -2.636 20.851 19.477 1.00 12.89 144 GLU A N 1
ATOM 1034 C CA . GLU A 1 138 ? -2.829 22.253 19.828 1.00 13.86 144 GLU A CA 1
ATOM 1035 C C . GLU A 1 138 ? -2.683 22.410 21.329 1.00 14.76 144 GLU A C 1
ATOM 1036 O O . GLU A 1 138 ? -2.011 23.340 21.810 1.00 16.08 144 GLU A O 1
ATOM 1042 N N . LYS A 1 139 ? -3.271 21.479 22.077 1.00 15.59 145 LYS A N 1
ATOM 1043 C CA . LYS A 1 139 ? -3.269 21.572 23.534 1.00 16.69 145 LYS A CA 1
ATOM 1044 C C . LYS A 1 139 ? -1.844 21.476 24.073 1.00 17.01 145 LYS A C 1
ATOM 1045 O O . LYS A 1 139 ? -1.489 22.094 25.069 1.00 18.96 145 LYS A O 1
ATOM 1047 N N . ASN A 1 140 ? -1.022 20.711 23.363 1.00 15.78 146 ASN A N 1
ATOM 1048 C CA . ASN A 1 140 ? 0.322 20.414 23.774 1.00 15.31 146 ASN A CA 1
ATOM 1049 C C . ASN A 1 140 ? 1.402 21.237 23.087 1.00 14.37 146 ASN A C 1
ATOM 1050 O O . ASN A 1 140 ? 2.590 20.954 23.214 1.00 13.82 146 ASN A O 1
ATOM 1055 N N . ASN A 1 141 ? 0.988 22.274 22.378 1.00 13.65 147 ASN A N 1
ATOM 1056 C CA . ASN A 1 141 ? 1.911 23.140 21.693 1.00 14.07 147 ASN A CA 1
ATOM 1057 C C . ASN A 1 141 ? 2.809 22.385 20.724 1.00 14.23 147 ASN A C 1
ATOM 1058 O O . ASN A 1 141 ? 3.982 22.737 20.537 1.00 15.02 147 ASN A O 1
ATOM 1063 N N . LEU A 1 142 ? 2.222 21.358 20.109 1.00 13.49 148 LEU A N 1
ATOM 1064 C CA . LEU A 1 142 ? 2.882 20.621 19.042 1.00 12.94 148 LEU A CA 1
ATOM 1065 C C . LEU A 1 142 ? 2.384 21.151 17.719 1.00 12.63 148 LEU A C 1
ATOM 1066 O O . LEU A 1 142 ? 1.218 21.553 17.606 1.00 13.18 148 LEU A O 1
ATOM 1071 N N . SER A 1 143 ? 3.232 21.149 16.696 1.00 12.29 149 SER A N 1
ATOM 1072 C CA . SER A 1 143 ? 2.719 21.356 15.352 1.00 13.01 149 SER A CA 1
ATOM 1073 C C . SER A 1 143 ? 2.102 20.041 14.928 1.00 12.24 149 SER A C 1
ATOM 1074 O O . SER A 1 143 ? 2.312 19.024 15.559 1.00 11.89 149 SER A O 1
ATOM 1077 N N . PHE A 1 144 ? 1.332 20.085 13.857 1.00 12.03 150 PHE A N 1
ATOM 1078 C CA . PHE A 1 144 ? 0.631 18.878 13.449 1.00 11.37 150 PHE A CA 1
ATOM 1079 C C . PHE A 1 144 ? 0.487 18.848 11.965 1.00 10.53 150 PHE A C 1
ATOM 1080 O O . PHE A 1 144 ? 0.195 19.854 11.335 1.00 11.58 150 PHE A O 1
ATOM 1088 N N . ILE A 1 145 ? 0.664 17.662 11.394 1.00 9.91 151 ILE A N 1
ATOM 1089 C CA . ILE A 1 145 ? 0.491 17.501 9.973 1.00 9.72 151 ILE A CA 1
ATOM 1090 C C . ILE A 1 145 ? 0.206 16.035 9.737 1.00 10.28 151 ILE A C 1
ATOM 1091 O O . ILE A 1 145 ? 0.679 15.198 10.487 1.00 11.01 151 ILE A O 1
ATOM 1096 N N . GLU A 1 146 ? -0.551 15.752 8.689 1.00 10.12 152 GLU A N 1
ATOM 1097 C CA . GLU A 1 146 ? -0.729 14.357 8.262 1.00 10.00 152 GLU A CA 1
ATOM 1098 C C . GLU A 1 146 ? 0.048 14.172 6.981 1.00 10.81 152 GLU A C 1
ATOM 1099 O O . GLU A 1 146 ? 0.050 15.034 6.084 1.00 10.78 152 GLU A O 1
ATOM 1105 N N . THR A 1 147 ? 0.735 13.035 6.880 1.00 10.08 153 THR A N 1
ATOM 1106 C CA . THR A 1 147 ? 1.580 12.773 5.751 1.00 10.61 153 THR A CA 1
ATOM 1107 C C . THR A 1 147 ? 1.203 11.440 5.156 1.00 9.51 153 THR A C 1
ATOM 1108 O O . THR A 1 147 ? 0.573 10.619 5.794 1.00 9.92 153 THR A O 1
ATOM 1112 N N . SER A 1 148 ? 1.639 11.257 3.926 1.00 9.70 154 SER A N 1
ATOM 1113 C CA . SER A 1 148 ? 1.750 9.924 3.346 1.00 10.62 154 SER A CA 1
ATOM 1114 C C . SER A 1 148 ? 3.146 9.784 2.817 1.00 10.83 154 SER A C 1
ATOM 1115 O O . SER A 1 148 ? 3.497 10.385 1.784 1.00 11.31 154 SER A O 1
ATOM 1118 N N . ALA A 1 149 ? 3.984 9.001 3.507 1.00 10.08 155 ALA A N 1
ATOM 1119 C CA . ALA A 1 149 ? 5.287 8.714 2.944 1.00 11.38 155 ALA A CA 1
ATOM 1120 C C . ALA A 1 149 ? 5.121 7.968 1.616 1.00 12.06 155 ALA A C 1
ATOM 1121 O O . ALA A 1 149 ? 5.907 8.159 0.683 1.00 12.21 155 ALA A O 1
ATOM 1123 N N . LEU A 1 150 ? 4.056 7.161 1.520 1.00 11.25 156 LEU A N 1
ATOM 1124 C CA . LEU A 1 150 ? 3.826 6.380 0.280 1.00 11.77 156 LEU A CA 1
ATOM 1125 C C . LEU A 1 150 ? 3.616 7.296 -0.916 1.00 12.93 156 LEU A C 1
ATOM 1126 O O . LEU A 1 150 ? 4.272 7.119 -1.945 1.00 13.11 156 LEU A O 1
ATOM 1131 N N . ASP A 1 151 ? 2.723 8.267 -0.749 1.00 13.34 157 ASP A N 1
ATOM 1132 C CA . ASP A 1 151 ? 2.329 9.160 -1.849 1.00 13.84 157 ASP A CA 1
ATOM 1133 C C . ASP A 1 151 ? 3.058 10.494 -1.821 1.00 15.39 157 ASP A C 1
ATOM 1134 O O . ASP A 1 151 ? 2.742 11.390 -2.603 1.00 15.39 157 ASP A O 1
ATOM 1139 N N . SER A 1 152 ? 3.997 10.615 -0.886 1.00 15.99 158 SER A N 1
ATOM 1140 C CA . SER A 1 152 ? 4.792 11.826 -0.647 1.00 18.27 158 SER A CA 1
ATOM 1141 C C . SER A 1 152 ? 4.038 12.956 0.054 1.00 20.38 158 SER A C 1
ATOM 1142 O O . SER A 1 152 ? 4.620 14.004 0.417 1.00 20.46 158 SER A O 1
ATOM 1145 N N . THR A 1 153 ? 2.762 12.733 0.300 1.00 19.34 159 THR A N 1
ATOM 1146 C CA . THR A 1 153 ? 1.874 13.828 0.670 1.00 17.32 159 THR A CA 1
ATOM 1147 C C . THR A 1 153 ? 2.454 14.474 1.930 1.00 15.69 159 THR A C 1
ATOM 1148 O O . THR A 1 153 ? 2.609 13.774 2.921 1.00 15.02 159 THR A O 1
ATOM 1152 N N . ASN A 1 154 ? 2.802 15.762 1.863 1.00 14.79 160 ASN A N 1
ATOM 1153 C CA . ASN A 1 154 ? 3.158 16.544 3.061 1.00 14.03 160 ASN A CA 1
ATOM 1154 C C . ASN A 1 154 ? 4.463 16.171 3.731 1.00 13.28 160 ASN A C 1
ATOM 1155 O O . ASN A 1 154 ? 4.757 16.644 4.831 1.00 12.51 160 ASN A O 1
ATOM 1160 N N . VAL A 1 155 ? 5.264 15.335 3.098 1.00 12.12 161 VAL A N 1
ATOM 1161 C CA . VAL A 1 155 ? 6.518 14.958 3.707 1.00 13.01 161 VAL A CA 1
ATOM 1162 C C . VAL A 1 155 ? 7.485 16.111 3.685 1.00 13.62 161 VAL A C 1
ATOM 1163 O O . VAL A 1 155 ? 8.064 16.476 4.712 1.00 13.66 161 VAL A O 1
ATOM 1167 N N . GLU A 1 156 ? 7.695 16.671 2.498 1.00 14.33 162 GLU A N 1
ATOM 1168 C CA . GLU A 1 156 ? 8.574 17.818 2.378 1.00 15.31 162 GLU A CA 1
ATOM 1169 C C . GLU A 1 156 ? 8.138 18.871 3.376 1.00 14.25 162 GLU A C 1
ATOM 1170 O O . GLU A 1 156 ? 8.955 19.465 4.077 1.00 14.97 162 GLU A O 1
ATOM 1176 N N . GLU A 1 157 ? 6.836 19.138 3.401 1.00 13.31 163 GLU A N 1
ATOM 1177 C CA . GLU A 1 157 ? 6.270 20.130 4.293 1.00 13.40 163 GLU A CA 1
ATOM 1178 C C . GLU A 1 157 ? 6.527 19.840 5.760 1.00 12.97 163 GLU A C 1
ATOM 1179 O O . GLU A 1 157 ? 6.842 20.745 6.539 1.00 13.27 163 GLU A O 1
ATOM 1185 N N . ALA A 1 158 ? 6.380 18.581 6.158 1.00 11.85 164 ALA A N 1
ATOM 1186 C CA . ALA A 1 158 ? 6.515 18.256 7.577 1.00 10.77 164 ALA A CA 1
ATOM 1187 C C . ALA A 1 158 ? 7.925 18.615 8.032 1.00 11.91 164 ALA A C 1
ATOM 1188 O O . ALA A 1 158 ? 8.107 19.283 9.043 1.00 12.91 164 ALA A O 1
ATOM 1190 N N . PHE A 1 159 ? 8.924 18.204 7.250 1.00 11.66 165 PHE A N 1
ATOM 1191 C CA . PHE A 1 159 ? 10.293 18.473 7.685 1.00 12.00 165 PHE A CA 1
ATOM 1192 C C . PHE A 1 159 ? 10.672 19.926 7.489 1.00 12.35 165 PHE A C 1
ATOM 1193 O O . PHE A 1 159 ? 11.337 20.497 8.355 1.00 12.90 165 PHE A O 1
ATOM 1201 N N . LYS A 1 160 ? 10.294 20.529 6.362 1.00 11.89 166 LYS A N 1
ATOM 1202 C CA . LYS A 1 160 ? 10.595 21.954 6.211 1.00 12.31 166 LYS A CA 1
ATOM 1203 C C . LYS A 1 160 ? 9.914 22.739 7.326 1.00 12.79 166 LYS A C 1
ATOM 1204 O O . LYS A 1 160 ? 10.504 23.657 7.900 1.00 13.29 166 LYS A O 1
ATOM 1210 N N . ASN A 1 161 ? 8.699 22.335 7.700 1.00 12.52 167 ASN A N 1
ATOM 1211 C CA . ASN A 1 161 ? 8.013 23.083 8.744 1.00 12.99 167 ASN A CA 1
ATOM 1212 C C . ASN A 1 161 ? 8.725 22.969 10.085 1.00 13.63 167 ASN A C 1
ATOM 1213 O O . ASN A 1 161 ? 8.919 23.959 10.780 1.00 13.54 167 ASN A O 1
ATOM 1218 N N . ILE A 1 162 ? 9.136 21.756 10.464 1.00 11.99 168 ILE A N 1
ATOM 1219 C CA . ILE A 1 162 ? 9.741 21.638 11.790 1.00 12.48 168 ILE A CA 1
ATOM 1220 C C . ILE A 1 162 ? 11.119 22.327 11.775 1.00 11.95 168 ILE A C 1
ATOM 1221 O O . ILE A 1 162 ? 11.493 22.971 12.743 1.00 12.18 168 ILE A O 1
ATOM 1226 N N . LEU A 1 163 ? 11.860 22.197 10.678 1.00 11.67 169 LEU A N 1
ATOM 1227 C CA . LEU A 1 163 ? 13.152 22.872 10.612 1.00 11.42 169 LEU A CA 1
ATOM 1228 C C . LEU A 1 163 ? 12.993 24.373 10.658 1.00 11.74 169 LEU A C 1
ATOM 1229 O O . LEU A 1 163 ? 13.799 25.065 11.263 1.00 12.05 169 LEU A O 1
ATOM 1234 N N . THR A 1 164 ? 11.945 24.879 10.014 1.00 11.48 170 THR A N 1
ATOM 1235 C CA . THR A 1 164 ? 11.703 26.316 10.031 1.00 12.04 170 THR A CA 1
ATOM 1236 C C . THR A 1 164 ? 11.316 26.742 11.432 1.00 12.55 170 THR A C 1
ATOM 1237 O O . THR A 1 164 ? 11.755 27.797 11.906 1.00 12.85 170 THR A O 1
ATOM 1241 N N . GLU A 1 165 ? 10.494 25.938 12.097 1.00 11.99 171 GLU A N 1
ATOM 1242 C CA . GLU A 1 165 ? 10.102 26.248 13.467 1.00 13.01 171 GLU A CA 1
ATOM 1243 C C . GLU A 1 165 ? 11.330 26.310 14.348 1.00 12.94 171 GLU A C 1
ATOM 1244 O O . GLU A 1 165 ? 11.491 27.247 15.127 1.00 13.43 171 GLU A O 1
ATOM 1250 N N . ILE A 1 166 ? 12.204 25.313 14.229 1.00 12.66 172 ILE A N 1
ATOM 1251 C CA . ILE A 1 166 ? 13.371 25.266 15.113 1.00 11.85 172 ILE A CA 1
ATOM 1252 C C . ILE A 1 166 ? 14.255 26.488 14.825 1.00 10.66 172 ILE A C 1
ATOM 1253 O O . ILE A 1 166 ? 14.736 27.138 15.756 1.00 12.46 172 ILE A O 1
ATOM 1258 N N . TYR A 1 167 ? 14.466 26.773 13.541 1.00 10.93 173 TYR A N 1
ATOM 1259 C CA . TYR A 1 167 ? 15.270 27.912 13.143 1.00 11.36 173 TYR A CA 1
ATOM 1260 C C . TYR A 1 167 ? 14.682 29.188 13.723 1.00 11.64 173 TYR A C 1
ATOM 1261 O O . TYR A 1 167 ? 15.381 29.975 14.348 1.00 13.49 173 TYR A O 1
ATOM 1270 N N . ARG A 1 168 ? 13.380 29.388 13.525 1.00 11.65 174 ARG A N 1
ATOM 1271 C CA . ARG A 1 168 ? 12.786 30.637 13.966 1.00 13.21 174 ARG A CA 1
ATOM 1272 C C . ARG A 1 168 ? 12.929 30.804 15.475 1.00 13.30 174 ARG A C 1
ATOM 1273 O O . ARG A 1 168 ? 13.157 31.916 15.958 1.00 14.49 174 ARG A O 1
ATOM 1281 N N . ILE A 1 169 ? 12.851 29.717 16.213 1.00 13.37 175 ILE A N 1
ATOM 1282 C CA . ILE A 1 169 ? 12.956 29.777 17.655 1.00 13.96 175 ILE A CA 1
ATOM 1283 C C . ILE A 1 169 ? 14.378 30.064 18.074 1.00 15.01 175 ILE A C 1
ATOM 1284 O O . ILE A 1 169 ? 14.624 30.983 18.860 1.00 14.38 175 ILE A O 1
ATOM 1289 N N . VAL A 1 170 ? 15.295 29.250 17.572 1.00 13.64 176 VAL A N 1
ATOM 1290 C CA . VAL A 1 170 ? 16.652 29.293 18.084 1.00 15.42 176 VAL A CA 1
ATOM 1291 C C . VAL A 1 170 ? 17.340 30.540 17.620 1.00 15.33 176 VAL A C 1
ATOM 1292 O O . VAL A 1 170 ? 18.119 31.113 18.380 1.00 16.80 176 VAL A O 1
ATOM 1296 N N . SER A 1 171 ? 17.055 30.986 16.401 1.00 15.54 177 SER A N 1
ATOM 1297 C CA . SER A 1 171 ? 17.800 32.130 15.837 1.00 16.87 177 SER A CA 1
ATOM 1298 C C . SER A 1 171 ? 17.512 33.437 16.559 1.00 17.85 177 SER A C 1
ATOM 1299 O O . SER A 1 171 ? 18.275 34.404 16.427 1.00 18.63 177 SER A O 1
ATOM 1302 N N . GLN A 1 172 ? 16.418 33.471 17.313 1.00 18.77 178 GLN A N 1
ATOM 1303 C CA . GLN A 1 172 ? 16.034 34.701 18.011 1.00 19.92 178 GLN A CA 1
ATOM 1304 C C . GLN A 1 172 ? 16.668 34.806 19.373 1.00 20.32 178 GLN A C 1
ATOM 1305 O O . GLN A 1 172 ? 16.574 35.853 20.016 1.00 21.39 178 GLN A O 1
ATOM 1311 N N . LYS A 1 173 ? 17.233 33.701 19.841 1.00 19.00 179 LYS A N 1
ATOM 1312 C CA . LYS A 1 173 ? 17.662 33.595 21.223 1.00 19.22 179 LYS A CA 1
ATOM 1313 C C . LYS A 1 173 ? 19.139 33.852 21.281 1.00 19.46 179 LYS A C 1
ATOM 1314 O O . LYS A 1 173 ? 19.893 33.221 20.552 1.00 18.98 179 LYS A O 1
ATOM 1320 N N . GLN A 1 174 ? 19.565 34.785 22.121 1.00 19.71 180 GLN A N 1
ATOM 1321 C CA . GLN A 1 174 ? 20.994 34.891 22.318 1.00 20.18 180 GLN A CA 1
ATOM 1322 C C . GLN A 1 174 ? 21.493 33.705 23.123 1.00 20.08 180 GLN A C 1
ATOM 1323 O O . GLN A 1 174 ? 20.706 32.971 23.735 1.00 20.05 180 GLN A O 1
ATOM 1329 N N . ILE A 1 175 ? 22.808 33.518 23.119 1.00 19.96 181 ILE A N 1
ATOM 1330 C CA . ILE A 1 175 ? 23.458 32.475 23.888 1.00 21.09 181 ILE A CA 1
ATOM 1331 C C . ILE A 1 175 ? 23.031 32.568 25.352 1.00 23.11 181 ILE A C 1
ATOM 1332 O O . ILE A 1 175 ? 22.923 33.660 25.901 1.00 23.64 181 ILE A O 1
ATOM 1337 N N . ALA A 1 176 ? 22.766 31.412 25.952 1.00 25.20 182 ALA A N 1
ATOM 1338 C CA . ALA A 1 176 ? 22.404 31.335 27.361 1.00 27.31 182 ALA A CA 1
ATOM 1339 C C . ALA A 1 176 ? 23.054 30.098 27.968 1.00 28.34 182 ALA A C 1
ATOM 1340 O O . ALA A 1 176 ? 23.205 30.016 29.189 1.00 30.71 182 ALA A O 1
#

Sequence (173 aa):
MYDYLFKVVLIGDSGVGKSNLLSRFTRNEFNLSTIGVEFATRSIQVDGKTIKAQIWDTAGQERYRRITSAYYRGAVGALLVYDIAKHLTYENVERWLKELRDHADSNIVIMLVGNKSDLRHLRAVPTDEARAFAEKNNLSFIETSALDSTNVEEAFKNILTEIYRIVSQKQIA

Secondary structure (DSSP, 8-state):
--SEEEEEEEESSTTSSHHHHHHHHHHS-------S-EEEEEEEEETTEEEEEEEEE-SSGGGTT---HHHHTT-SEEEEEEETT-HHHHHTHHHHHHHHHHHS-TT-EEEEEEE-TT-GGG--S-HHHHHHHHHHTT-EEEE--TTT-TTHHHHHHHHHHHHHHHHHTSPP-

Solvent-accessible surface area: 8690 Å² total; per-residue (Å²): 107,113,82,57,79,9,35,0,0,0,0,0,23,49,55,0,14,7,60,26,2,12,18,36,4,30,172,102,83,54,96,202,151,62,185,20,62,72,107,26,59,64,64,9,116,18,103,71,68,27,0,61,0,39,0,44,3,5,23,14,39,20,144,153,52,45,16,81,74,71,6,0,55,53,0,39,0,0,2,0,0,0,4,0,8,106,95,105,14,25,107,50,1,88,60,17,18,46,59,0,66,118,34,9,55,104,102,19,14,16,2,0,0,0,3,54,3,42,48,157,150,89,71,46,1,67,42,112,85,0,104,57,42,0,114,83,54,142,18,36,31,22,21,0,0,2,80,88,49,56,54,1,64,85,1,2,83,75,1,0,39,78,0,7,145,56,47,46,149,106,164,178,146

CATH classification: 3.40.50.300

Radius of gyration: 14.97 Å; Cα contacts (8 Å, |Δi|>4): 341; chains: 1; bounding box: 39×38×32 Å